Protein AF-A0A924P9S0-F1 (afdb_monomer_lite)

Secondary structure (DSSP, 8-state):
---TT---EEEE---STT--EEEEESS-TT-EEEEE-GGGT-TT------HHHHHHTT-SSGGGSEEEEEEE--SSGGG-EEEEEEEEEEETTTTEEEE-----TT--S-EE-HHHHHHHHHHHHHHHHHHHHHHTT-------GGGSPP---------

Structure (mmCIF, N/CA/C/O backbone):
data_AF-A0A924P9S0-F1
#
_entry.id   AF-A0A924P9S0-F1
#
loop_
_atom_site.group_PDB
_atom_site.id
_atom_site.type_symbol
_atom_site.label_atom_id
_atom_site.label_alt_id
_atom_site.label_comp_id
_atom_site.label_asym_id
_atom_site.label_entity_id
_atom_site.label_seq_id
_atom_site.pdbx_PDB_ins_code
_atom_site.Cartn_x
_atom_site.Cartn_y
_atom_site.Cartn_z
_atom_site.occupancy
_atom_site.B_iso_or_equiv
_atom_site.auth_seq_id
_atom_site.auth_comp_id
_atom_site.auth_asym_id
_atom_site.auth_atom_id
_atom_site.pdbx_PDB_model_num
ATOM 1 N N . MET A 1 1 ? 1.148 9.496 11.479 1.00 60.59 1 MET A N 1
ATOM 2 C CA . MET A 1 1 ? 0.278 9.360 10.291 1.00 60.59 1 MET A CA 1
ATOM 3 C C . MET A 1 1 ? 0.058 10.756 9.745 1.00 60.59 1 MET A C 1
ATOM 5 O O . MET A 1 1 ? -0.215 11.630 10.555 1.00 60.59 1 MET A O 1
ATOM 9 N N . GLY A 1 2 ? 0.286 10.978 8.447 1.00 73.31 2 GLY A N 1
ATOM 10 C CA . GLY A 1 2 ? 0.406 12.332 7.879 1.00 73.31 2 GLY A CA 1
ATOM 11 C C . GLY A 1 2 ? -0.912 13.074 7.637 1.00 73.31 2 GLY A C 1
ATOM 12 O O . GLY A 1 2 ? -0.900 14.294 7.646 1.00 73.31 2 GLY A O 1
ATOM 13 N N . PHE A 1 3 ? -2.018 12.345 7.467 1.00 85.12 3 PHE A N 1
ATOM 14 C CA . PHE A 1 3 ? -3.310 12.865 6.997 1.00 85.12 3 PHE A CA 1
ATOM 15 C C . PHE A 1 3 ? -4.479 12.427 7.905 1.00 85.12 3 PHE A C 1
ATOM 17 O O . PHE A 1 3 ? -5.392 11.751 7.434 1.00 85.12 3 PHE A O 1
ATOM 24 N N . PRO A 1 4 ? -4.434 12.687 9.227 1.00 88.50 4 PRO A N 1
ATOM 25 C CA . PRO A 1 4 ? -5.457 12.209 10.165 1.00 88.50 4 PRO A CA 1
ATOM 26 C C . PRO A 1 4 ? -6.868 12.767 9.908 1.00 88.50 4 PRO A C 1
ATOM 28 O O . PRO A 1 4 ? -7.843 12.171 10.359 1.00 88.50 4 PRO A O 1
ATOM 31 N N . GLU A 1 5 ? -6.982 13.900 9.221 1.00 92.88 5 GLU A N 1
ATOM 32 C CA . GLU A 1 5 ? -8.240 14.564 8.879 1.00 92.88 5 GLU A CA 1
ATOM 33 C C . GLU A 1 5 ? -8.984 13.906 7.709 1.00 92.88 5 GLU A C 1
ATOM 35 O O . GLU A 1 5 ? -10.197 14.071 7.593 1.00 92.88 5 GLU A O 1
ATOM 40 N N . TYR A 1 6 ? -8.280 13.140 6.871 1.00 93.50 6 TYR A N 1
ATOM 41 C CA . TYR A 1 6 ? -8.865 12.434 5.736 1.00 93.50 6 TYR A CA 1
ATOM 42 C C . TYR A 1 6 ? -9.167 10.994 6.134 1.00 93.50 6 TYR A C 1
ATOM 44 O O . TYR A 1 6 ? -8.282 10.242 6.546 1.00 93.50 6 TYR A O 1
ATOM 52 N N . THR A 1 7 ? -10.431 10.602 6.016 1.00 94.56 7 THR A N 1
ATOM 53 C CA . THR A 1 7 ? -10.928 9.310 6.518 1.00 94.56 7 THR A CA 1
ATOM 54 C C . THR A 1 7 ? -11.704 8.519 5.474 1.00 94.56 7 THR A C 1
ATOM 56 O O . THR A 1 7 ? -11.938 7.324 5.665 1.00 94.56 7 THR A O 1
ATOM 59 N N . LYS A 1 8 ? -12.077 9.148 4.353 1.00 96.50 8 LYS A N 1
ATOM 60 C CA . LYS A 1 8 ? -12.837 8.506 3.279 1.00 96.50 8 LYS A CA 1
ATOM 61 C C . LYS A 1 8 ? -11.971 8.329 2.046 1.00 96.50 8 LYS A C 1
ATOM 63 O O . LYS A 1 8 ? -11.570 9.296 1.405 1.00 96.50 8 LYS A O 1
ATOM 68 N N . PHE A 1 9 ? -11.748 7.073 1.689 1.00 97.06 9 PHE A N 1
ATOM 69 C CA . PHE A 1 9 ? -10.965 6.688 0.524 1.00 97.06 9 PHE A CA 1
ATOM 70 C C . PHE A 1 9 ? -11.691 5.613 -0.280 1.00 97.06 9 PHE A C 1
ATOM 72 O O . PHE A 1 9 ? -12.483 4.844 0.270 1.00 97.06 9 PHE A O 1
ATOM 79 N N . CYS A 1 10 ? -11.382 5.527 -1.568 1.00 96.12 10 CYS A N 1
ATOM 80 C CA . CYS A 1 10 ? -11.710 4.381 -2.405 1.00 96.12 10 CYS A CA 1
ATOM 81 C C . CYS A 1 10 ? -10.431 3.747 -2.963 1.00 96.12 10 CYS A C 1
ATOM 83 O O . CYS A 1 10 ? -9.420 4.420 -3.166 1.00 96.12 10 CYS A O 1
ATOM 85 N N . LEU A 1 11 ? -10.479 2.433 -3.186 1.00 95.56 11 LEU A N 1
ATOM 86 C CA . LEU A 1 11 ? -9.467 1.734 -3.967 1.00 95.56 11 LEU A CA 1
ATOM 87 C C . LEU A 1 11 ? -9.868 1.762 -5.438 1.00 95.56 11 LEU A C 1
ATOM 89 O O . LEU A 1 11 ? -11.000 1.412 -5.772 1.00 95.56 11 LEU A O 1
ATOM 93 N N . VAL A 1 12 ? -8.932 2.151 -6.293 1.00 95.94 12 VAL A N 1
ATOM 94 C CA . VAL A 1 12 ? -9.108 2.242 -7.740 1.00 95.94 12 VAL A CA 1
ATOM 95 C C . VAL A 1 12 ? -8.075 1.347 -8.409 1.00 95.94 12 VAL A C 1
ATOM 97 O O . VAL A 1 12 ? -6.875 1.510 -8.195 1.00 95.94 12 VAL A O 1
ATOM 100 N N . ASP A 1 13 ? -8.562 0.400 -9.203 1.00 94.62 13 ASP A N 1
ATOM 101 C CA . ASP A 1 13 ? -7.753 -0.359 -10.152 1.00 94.62 13 ASP A CA 1
ATOM 102 C C . ASP A 1 13 ? -7.761 0.405 -11.486 1.00 94.62 13 ASP A C 1
ATOM 104 O O . ASP A 1 13 ? -8.848 0.617 -12.038 1.00 94.62 13 ASP A O 1
ATOM 108 N N . PRO A 1 14 ? -6.607 0.872 -11.995 1.00 90.81 14 PRO A N 1
ATOM 109 C CA . PRO A 1 14 ? -6.548 1.547 -13.288 1.00 90.81 14 PRO A CA 1
ATOM 110 C C . PRO A 1 14 ? -6.831 0.604 -14.471 1.00 90.81 14 PRO A C 1
ATOM 112 O O . PRO A 1 14 ? -7.077 1.090 -15.575 1.00 90.81 14 PRO A O 1
ATOM 115 N N . GLY A 1 15 ? -6.820 -0.719 -14.263 1.00 89.19 15 GLY A N 1
ATOM 116 C CA . GLY A 1 15 ? -7.035 -1.712 -15.315 1.00 89.19 15 GLY A CA 1
ATOM 117 C C . GLY A 1 15 ? -5.872 -1.806 -16.305 1.00 89.19 15 GLY A C 1
ATOM 118 O O . GLY A 1 15 ? -6.078 -2.200 -17.452 1.00 89.19 15 GLY A O 1
ATOM 119 N N . ASP A 1 16 ? -4.674 -1.408 -15.877 1.00 89.62 16 ASP A N 1
ATOM 120 C CA . ASP A 1 16 ? -3.440 -1.505 -16.651 1.00 89.62 16 ASP A CA 1
ATOM 121 C C . ASP A 1 16 ? -2.544 -2.658 -16.157 1.00 89.62 16 ASP A C 1
ATOM 123 O O . ASP A 1 16 ? -2.830 -3.340 -15.173 1.00 89.62 16 ASP A O 1
ATOM 127 N N . ASP A 1 17 ? -1.427 -2.883 -16.848 1.00 85.94 17 ASP A N 1
ATOM 128 C CA . ASP A 1 17 ? -0.516 -3.996 -16.557 1.00 85.94 17 ASP A CA 1
ATOM 129 C C . ASP A 1 17 ? 0.459 -3.709 -15.391 1.00 85.94 17 ASP A C 1
ATOM 131 O O . ASP A 1 17 ? 1.427 -4.452 -15.191 1.00 85.94 17 ASP A O 1
ATOM 135 N N . THR A 1 18 ? 0.271 -2.625 -14.626 1.00 85.94 18 THR A N 1
ATOM 136 C CA . THR A 1 18 ? 1.247 -2.197 -13.604 1.00 85.94 18 THR A CA 1
ATOM 137 C C . THR A 1 18 ? 1.108 -2.921 -12.266 1.00 85.94 18 THR A C 1
ATOM 139 O O . THR A 1 18 ? 2.052 -2.900 -11.473 1.00 85.94 18 THR A O 1
ATOM 142 N N . LEU A 1 19 ? -0.041 -3.560 -12.004 1.00 92.88 19 LEU A N 1
ATOM 143 C CA . LEU A 1 19 ? -0.448 -4.100 -10.692 1.00 92.88 19 LEU A CA 1
ATOM 144 C C . LEU A 1 19 ? -0.589 -3.035 -9.585 1.00 92.88 19 LEU A C 1
ATOM 146 O O . LEU A 1 19 ? -0.840 -3.384 -8.428 1.00 92.88 19 LEU A O 1
ATOM 150 N N . ILE A 1 20 ? -0.401 -1.750 -9.906 1.00 95.56 20 ILE A N 1
ATOM 151 C CA . ILE A 1 20 ? -0.466 -0.655 -8.941 1.00 95.56 20 ILE A CA 1
ATOM 152 C C . ILE A 1 20 ? -1.923 -0.234 -8.774 1.00 95.56 20 ILE A C 1
ATOM 154 O O . ILE A 1 20 ? -2.579 0.214 -9.709 1.00 95.56 20 ILE A O 1
ATOM 158 N N . MET A 1 21 ? -2.403 -0.327 -7.539 1.00 96.38 21 MET A N 1
ATOM 159 C CA . MET A 1 21 ? -3.706 0.187 -7.129 1.00 96.38 21 MET A CA 1
ATOM 160 C C . MET A 1 21 ? -3.562 1.625 -6.634 1.00 96.38 21 MET A C 1
ATOM 162 O O . MET A 1 21 ? -2.516 2.004 -6.110 1.00 96.38 21 MET A O 1
ATOM 166 N N . TRP A 1 22 ? -4.626 2.415 -6.701 1.00 97.06 22 TRP A N 1
ATOM 167 C CA . TRP A 1 22 ? -4.654 3.762 -6.133 1.00 97.06 22 TRP A CA 1
ATOM 168 C C . TRP A 1 22 ? -5.608 3.835 -4.948 1.00 97.06 22 TRP A C 1
ATOM 170 O O . TRP A 1 22 ? -6.768 3.444 -5.049 1.00 97.06 22 TRP A O 1
ATOM 180 N N . LEU A 1 23 ? -5.132 4.360 -3.820 1.00 97.25 23 LEU A N 1
ATOM 181 C CA . LEU A 1 23 ? -5.982 4.774 -2.708 1.00 97.25 23 LEU A CA 1
ATOM 182 C C . LEU A 1 23 ? -6.308 6.258 -2.863 1.00 97.25 23 LEU A C 1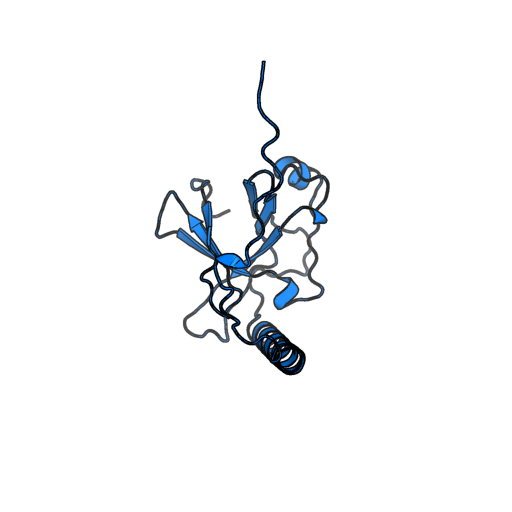
ATOM 184 O O . LEU A 1 23 ? -5.510 7.110 -2.474 1.00 97.25 23 LEU A O 1
ATOM 188 N N . GLN A 1 24 ? -7.468 6.551 -3.438 1.00 97.50 24 GLN A N 1
ATOM 189 C CA . GLN A 1 24 ? -7.923 7.904 -3.744 1.00 97.50 24 GLN A CA 1
ATOM 190 C C . GLN A 1 24 ? -8.775 8.450 -2.599 1.00 97.50 24 GLN A C 1
ATOM 192 O O . GLN A 1 24 ? -9.741 7.809 -2.181 1.00 97.50 24 GLN A O 1
ATOM 197 N N . SER A 1 25 ? -8.446 9.641 -2.098 1.00 97.38 25 SER A N 1
ATOM 198 C CA . SER A 1 25 ? -9.299 10.346 -1.140 1.00 97.38 25 SER A CA 1
ATOM 199 C C . SER A 1 25 ? -10.581 10.817 -1.820 1.00 97.38 25 SER A C 1
ATOM 201 O O . SER A 1 25 ? -10.552 11.369 -2.922 1.00 97.38 25 SER A O 1
ATOM 203 N N . LEU A 1 26 ? -11.710 10.617 -1.141 1.00 96.38 26 LEU A N 1
ATOM 204 C CA . LEU A 1 26 ? -13.021 11.135 -1.545 1.00 96.38 26 LEU A CA 1
ATOM 205 C C . LEU A 1 26 ? -13.272 12.555 -1.021 1.00 96.38 26 LEU A C 1
ATOM 207 O O . LEU A 1 26 ? -14.280 13.174 -1.353 1.00 96.38 26 LEU A O 1
ATOM 211 N N . GLU A 1 27 ? -12.379 13.049 -0.169 1.00 97.19 27 GLU A N 1
ATOM 212 C CA . GLU A 1 27 ? -12.490 14.341 0.508 1.00 97.19 27 GLU A CA 1
ATOM 213 C C . GLU A 1 27 ? -11.548 15.383 -0.107 1.00 97.19 27 GLU A C 1
ATOM 215 O O . GLU A 1 27 ? -11.838 16.576 -0.057 1.00 97.19 27 GLU A O 1
ATOM 220 N N . ASN A 1 28 ? -10.449 14.944 -0.729 1.00 96.06 28 ASN A N 1
ATOM 221 C CA . ASN A 1 28 ? -9.536 15.803 -1.476 1.00 96.06 28 ASN A CA 1
ATOM 222 C C . ASN A 1 28 ? -9.006 15.067 -2.722 1.00 96.06 28 ASN A C 1
ATOM 224 O O . ASN A 1 28 ? -8.238 14.117 -2.569 1.00 96.06 28 ASN A O 1
ATOM 228 N N . PRO A 1 29 ? -9.374 15.494 -3.944 1.00 94.56 29 PRO A N 1
ATOM 229 C CA . PRO A 1 29 ? -8.979 14.806 -5.173 1.00 94.56 29 PRO A CA 1
ATOM 230 C C . PRO A 1 29 ? -7.461 14.788 -5.405 1.00 94.56 29 PRO A C 1
ATOM 232 O O . PRO A 1 29 ? -6.967 13.850 -6.021 1.00 94.56 29 PRO A O 1
ATOM 235 N N . GLU A 1 30 ? -6.713 15.749 -4.854 1.00 95.12 30 GLU A N 1
ATOM 236 C CA . GLU A 1 30 ? -5.246 15.815 -4.967 1.00 95.12 30 GLU A CA 1
ATOM 237 C C . GLU A 1 30 ? -4.528 14.769 -4.095 1.00 95.12 30 GLU A C 1
ATOM 239 O O . GLU A 1 30 ? -3.315 14.584 -4.204 1.00 95.12 30 GLU A O 1
ATOM 244 N N . ILE A 1 31 ? -5.249 14.083 -3.200 1.00 95.19 31 ILE A N 1
ATOM 245 C CA . ILE A 1 31 ? -4.678 13.066 -2.314 1.00 95.19 31 ILE A CA 1
ATOM 246 C C . ILE A 1 31 ? -4.977 11.680 -2.874 1.00 95.19 31 ILE A C 1
ATOM 248 O O . ILE A 1 31 ? -6.075 11.144 -2.711 1.00 95.19 31 ILE A O 1
ATOM 252 N N . ALA A 1 32 ? -3.950 11.072 -3.457 1.00 95.94 32 ALA A N 1
ATOM 253 C CA . ALA A 1 32 ? -3.962 9.686 -3.891 1.00 95.94 32 ALA A CA 1
ATOM 254 C C . ALA A 1 32 ? -2.636 9.005 -3.547 1.00 95.94 32 ALA A C 1
ATOM 256 O O . ALA A 1 32 ? -1.568 9.611 -3.652 1.00 95.94 32 ALA A O 1
ATOM 257 N N . PHE A 1 33 ? -2.697 7.734 -3.155 1.00 96.94 33 PHE A N 1
ATOM 258 C CA . PHE A 1 33 ? -1.504 6.948 -2.845 1.00 96.94 33 PHE A CA 1
ATOM 259 C C . PHE A 1 33 ? -1.402 5.733 -3.766 1.00 96.94 33 PHE A C 1
ATOM 261 O O . PHE A 1 33 ? -2.328 4.919 -3.770 1.00 96.94 33 PHE A O 1
ATOM 268 N N . PRO A 1 34 ? -0.290 5.563 -4.501 1.00 97.69 34 PRO A N 1
ATOM 269 C CA . PRO A 1 34 ? -0.027 4.326 -5.219 1.00 97.69 34 PRO A CA 1
ATOM 270 C C . PRO A 1 34 ? 0.270 3.206 -4.218 1.00 97.69 34 PRO A C 1
ATOM 272 O O . PRO A 1 34 ? 1.057 3.369 -3.278 1.00 97.69 34 PRO A O 1
ATOM 275 N N . LEU A 1 35 ? -0.367 2.063 -4.426 1.00 98.12 35 LEU A N 1
ATOM 276 C CA . LEU A 1 35 ? -0.332 0.889 -3.572 1.00 98.12 35 LEU A CA 1
ATOM 277 C C . LEU A 1 35 ? 0.106 -0.333 -4.372 1.00 98.12 35 LEU A C 1
ATOM 279 O O . LEU A 1 35 ? -0.316 -0.531 -5.507 1.00 98.12 35 LEU A O 1
ATOM 283 N N . LEU A 1 36 ? 0.890 -1.199 -3.739 1.00 97.56 36 LEU A N 1
ATOM 284 C CA . LEU A 1 36 ? 1.212 -2.519 -4.278 1.00 97.56 36 LEU A CA 1
ATOM 285 C C . LEU A 1 36 ? 1.287 -3.542 -3.150 1.00 97.56 36 LEU A C 1
ATOM 287 O O . LEU A 1 36 ? 1.724 -3.218 -2.041 1.00 97.56 36 LEU A O 1
ATOM 291 N N . GLU A 1 37 ? 0.858 -4.774 -3.423 1.00 96.75 37 GLU A N 1
ATOM 292 C CA . GLU A 1 37 ? 1.000 -5.874 -2.473 1.00 96.75 37 GLU A CA 1
ATOM 293 C C . GLU A 1 37 ? 2.496 -6.175 -2.252 1.00 96.75 37 GLU A C 1
ATOM 295 O O . GLU A 1 37 ? 3.205 -6.496 -3.211 1.00 96.75 37 GLU A O 1
ATOM 300 N N . PRO A 1 38 ? 3.010 -6.130 -1.007 1.00 96.88 38 PRO A N 1
ATOM 301 C CA . PRO A 1 38 ? 4.441 -6.286 -0.755 1.00 96.88 38 PRO A CA 1
ATOM 302 C C . PRO A 1 38 ? 5.033 -7.606 -1.256 1.00 96.88 38 PRO A C 1
ATOM 304 O O . PRO A 1 38 ? 6.195 -7.656 -1.653 1.00 96.88 38 PRO A O 1
ATOM 307 N N . LYS A 1 39 ? 4.230 -8.677 -1.285 1.00 95.88 39 LYS A N 1
ATOM 308 C CA . LYS A 1 39 ? 4.660 -10.006 -1.742 1.00 95.88 39 LYS A CA 1
ATOM 309 C C . LYS A 1 39 ? 5.040 -10.058 -3.222 1.00 95.88 39 LYS A C 1
ATOM 311 O O . LYS A 1 39 ? 5.768 -10.968 -3.612 1.00 95.88 39 LYS A O 1
ATOM 316 N N . VAL A 1 40 ? 4.615 -9.077 -4.022 1.00 95.75 40 VAL A N 1
ATOM 317 C CA . VAL A 1 40 ? 4.999 -8.948 -5.438 1.00 95.75 40 VAL A CA 1
ATOM 318 C C . VAL A 1 40 ? 6.506 -8.723 -5.588 1.00 95.75 40 VAL A C 1
ATOM 320 O O . VAL A 1 40 ? 7.132 -9.326 -6.457 1.00 95.75 40 VAL A O 1
ATOM 323 N N . PHE A 1 41 ? 7.104 -7.893 -4.728 1.00 95.81 41 PHE A N 1
ATOM 324 C CA . PHE A 1 41 ? 8.532 -7.550 -4.786 1.00 95.81 41 PHE A CA 1
ATOM 325 C C . PHE A 1 41 ? 9.350 -8.114 -3.614 1.00 95.81 41 PHE A C 1
ATOM 327 O O . PHE A 1 41 ? 10.573 -8.178 -3.688 1.00 95.81 41 PHE A O 1
ATOM 334 N N . LYS A 1 42 ? 8.696 -8.564 -2.541 1.00 95.56 42 LYS A N 1
ATOM 335 C CA . LYS A 1 42 ? 9.323 -9.213 -1.389 1.00 95.56 42 LYS A CA 1
ATOM 336 C C . LYS A 1 42 ? 8.502 -10.449 -0.977 1.00 95.56 42 LYS A C 1
ATOM 338 O O . LYS A 1 42 ? 7.658 -10.348 -0.088 1.00 95.56 42 LYS A O 1
ATOM 343 N N . PRO A 1 43 ? 8.710 -11.620 -1.613 1.00 94.50 43 PRO A N 1
ATOM 344 C CA . PRO A 1 43 ? 7.860 -12.807 -1.422 1.00 94.50 43 PRO A CA 1
ATOM 345 C C . PRO A 1 43 ? 7.792 -13.343 0.016 1.00 94.50 43 PRO A C 1
ATOM 347 O O . PRO A 1 43 ? 6.795 -13.941 0.411 1.00 94.50 43 PRO A O 1
ATOM 350 N N . ASP A 1 44 ? 8.844 -13.117 0.802 1.00 94.19 44 ASP A N 1
ATOM 351 C CA . ASP A 1 44 ? 8.959 -13.479 2.218 1.00 94.19 44 ASP A CA 1
ATOM 352 C C . ASP A 1 44 ? 8.375 -12.411 3.167 1.00 94.19 44 ASP A C 1
ATOM 354 O O . ASP A 1 44 ? 8.513 -12.521 4.386 1.00 94.19 44 ASP A O 1
ATOM 358 N N . TYR A 1 45 ? 7.733 -11.362 2.639 1.00 94.69 45 TYR A N 1
ATOM 359 C CA . TYR A 1 45 ? 7.126 -10.319 3.458 1.00 94.69 45 TYR A CA 1
ATOM 360 C C . TYR A 1 45 ? 5.997 -10.874 4.331 1.00 94.69 45 TYR A C 1
ATOM 362 O O . TYR A 1 45 ? 5.076 -11.548 3.855 1.00 94.69 45 TYR A O 1
ATOM 370 N N . SER A 1 46 ? 6.043 -10.530 5.618 1.00 92.19 46 SER A N 1
ATOM 371 C CA . SER A 1 46 ? 5.026 -10.911 6.590 1.00 92.19 46 SER A CA 1
ATOM 372 C C . SER A 1 46 ? 4.639 -9.721 7.458 1.00 92.19 46 SER A C 1
ATOM 374 O O . SER A 1 46 ? 5.475 -8.911 7.846 1.00 92.19 46 SER A O 1
ATOM 376 N N . THR A 1 47 ? 3.356 -9.624 7.785 1.00 92.06 47 THR A N 1
ATOM 377 C CA . THR A 1 47 ? 2.818 -8.590 8.670 1.00 92.06 47 THR A CA 1
ATOM 378 C C . THR A 1 47 ? 2.303 -9.267 9.926 1.00 92.06 47 THR A C 1
ATOM 380 O O . THR A 1 47 ? 1.470 -10.172 9.852 1.00 92.06 47 THR A O 1
ATOM 383 N N . ARG A 1 48 ? 2.779 -8.819 11.087 1.00 91.75 48 ARG A N 1
ATOM 384 C CA . ARG A 1 48 ? 2.232 -9.211 12.386 1.00 91.75 48 ARG A CA 1
ATOM 385 C C . ARG A 1 48 ? 1.520 -8.021 12.999 1.00 91.75 48 ARG A C 1
ATOM 387 O O . ARG A 1 48 ? 2.083 -6.938 13.094 1.00 91.75 48 ARG A O 1
ATOM 394 N N . LEU A 1 49 ? 0.274 -8.245 13.395 1.00 93.00 49 LEU A N 1
ATOM 395 C CA . LEU A 1 49 ? -0.547 -7.250 14.069 1.00 93.00 49 LEU A CA 1
ATOM 396 C C . LEU A 1 49 ? -0.664 -7.595 15.542 1.00 93.00 49 LEU A C 1
ATOM 398 O O . LEU A 1 49 ? -0.833 -8.759 15.915 1.00 93.00 49 LEU A O 1
ATOM 402 N N . SER A 1 50 ? -0.619 -6.567 16.374 1.00 94.25 50 SER A N 1
ATOM 403 C CA . SER A 1 50 ? -0.991 -6.674 17.776 1.00 94.25 50 SER A CA 1
ATOM 404 C C . SER A 1 50 ? -2.487 -6.975 17.926 1.00 94.25 50 SER A C 1
ATOM 406 O O . SER A 1 50 ? -3.313 -6.676 17.060 1.00 94.25 50 SER A O 1
ATOM 408 N N . ALA A 1 51 ? -2.873 -7.497 19.091 1.00 94.81 51 ALA A N 1
ATOM 409 C CA . ALA A 1 51 ? -4.282 -7.701 19.429 1.00 94.81 51 ALA A CA 1
ATOM 410 C C . ALA A 1 51 ? -5.092 -6.387 19.476 1.00 94.81 51 ALA A C 1
ATOM 412 O O . ALA A 1 51 ? -6.317 -6.408 19.372 1.00 94.81 51 ALA A O 1
ATOM 413 N N . ALA A 1 52 ? -4.441 -5.234 19.663 1.00 95.81 52 ALA A N 1
ATOM 414 C CA . ALA A 1 52 ? -5.101 -3.933 19.574 1.00 95.81 52 ALA A CA 1
ATOM 415 C C . ALA A 1 52 ? -5.434 -3.580 18.118 1.00 95.81 52 ALA A C 1
ATOM 417 O O . ALA A 1 52 ? -6.580 -3.259 17.818 1.00 95.81 52 ALA A O 1
ATOM 418 N N . GLU A 1 53 ? -4.473 -3.736 17.206 1.00 95.94 53 GLU A N 1
ATOM 419 C CA . GLU A 1 53 ? -4.667 -3.452 15.779 1.00 95.94 53 GLU A CA 1
ATOM 420 C C . GLU A 1 53 ? -5.706 -4.370 15.138 1.00 95.94 53 GLU A C 1
ATOM 422 O O . GLU A 1 53 ? -6.552 -3.889 14.388 1.00 95.94 53 GLU A O 1
ATOM 427 N N . LEU A 1 54 ? -5.705 -5.665 15.479 1.00 96.31 54 LEU A N 1
ATOM 428 C CA . LEU A 1 54 ? -6.741 -6.598 15.023 1.00 96.31 54 LEU A CA 1
ATOM 429 C C . LEU A 1 54 ? -8.142 -6.154 15.464 1.00 96.31 54 LEU A C 1
ATOM 431 O O . LEU A 1 54 ? -9.067 -6.150 14.654 1.00 96.31 54 LEU A O 1
ATOM 435 N N . ARG A 1 55 ? -8.296 -5.721 16.724 1.00 96.81 55 ARG A N 1
ATOM 436 C CA . ARG A 1 55 ? -9.582 -5.229 17.245 1.00 96.81 55 ARG A CA 1
ATOM 437 C C . ARG A 1 55 ? -10.041 -3.956 16.544 1.00 96.81 55 ARG A C 1
ATOM 439 O O . ARG A 1 55 ? -11.207 -3.872 16.169 1.00 96.81 55 ARG A O 1
ATOM 446 N N . GLU A 1 56 ? -9.149 -2.990 16.346 1.00 95.94 56 GLU A N 1
ATOM 447 C CA . GLU A 1 56 ? -9.470 -1.741 15.641 1.00 95.94 56 GLU A CA 1
ATOM 448 C C . GLU A 1 56 ? -9.888 -1.991 14.186 1.00 95.94 56 GLU A C 1
ATOM 450 O O . GLU A 1 56 ? -10.853 -1.400 13.704 1.00 95.94 56 GLU A O 1
ATOM 455 N N . LEU A 1 57 ? -9.213 -2.924 13.510 1.00 96.81 57 LEU A N 1
ATOM 456 C CA . LEU A 1 57 ? -9.539 -3.349 12.147 1.00 96.81 57 LEU A CA 1
ATOM 457 C C . LEU A 1 57 ? -10.718 -4.332 12.074 1.00 96.81 57 LEU A C 1
ATOM 459 O O . LEU A 1 57 ? -11.123 -4.715 10.975 1.00 96.81 57 LEU A O 1
ATOM 463 N N . LYS A 1 58 ? -11.276 -4.755 13.217 1.00 97.38 58 LYS A N 1
ATOM 464 C CA . LYS A 1 58 ? -12.327 -5.783 13.321 1.00 97.38 58 LYS A CA 1
ATOM 465 C C . LYS A 1 58 ? -11.970 -7.085 12.587 1.00 97.38 58 LYS A C 1
ATOM 467 O O . LYS A 1 58 ? -12.801 -7.659 11.882 1.00 97.38 58 LYS A O 1
ATOM 472 N N . LEU A 1 59 ? -10.720 -7.514 12.714 1.00 96.00 59 LEU A N 1
ATOM 473 C CA . LEU A 1 59 ? -10.190 -8.747 12.134 1.00 96.00 59 LEU A CA 1
ATOM 474 C C . LEU A 1 59 ? -10.006 -9.795 13.232 1.00 96.00 59 LEU A C 1
ATOM 476 O O . LEU A 1 59 ? -9.513 -9.479 14.314 1.00 96.00 59 LEU A O 1
ATOM 480 N N . GLU A 1 60 ? -10.339 -11.051 12.943 1.00 93.56 60 GLU A N 1
ATOM 481 C CA . GLU A 1 60 ? -9.994 -12.163 13.841 1.00 93.56 60 GLU A CA 1
ATOM 482 C C . GLU A 1 60 ? -8.522 -12.550 13.670 1.00 93.56 60 GLU A C 1
ATOM 484 O O . GLU A 1 60 ? -7.841 -12.908 14.629 1.00 93.56 60 GLU A O 1
ATOM 489 N N . ASN A 1 61 ? -8.020 -12.468 12.435 1.00 92.75 61 ASN A N 1
ATOM 490 C CA . ASN A 1 61 ? -6.624 -12.701 12.087 1.00 92.75 61 ASN A CA 1
ATOM 491 C C . ASN A 1 61 ? -6.249 -11.973 10.782 1.00 92.75 61 ASN A C 1
ATOM 493 O O . ASN A 1 61 ? -7.111 -11.531 10.023 1.00 92.75 61 ASN A O 1
ATOM 497 N N . ILE A 1 62 ? -4.945 -11.871 10.506 1.00 89.94 62 ILE A N 1
ATOM 498 C CA . ILE A 1 62 ? -4.411 -11.139 9.345 1.00 89.94 62 ILE A CA 1
ATOM 499 C C . ILE A 1 62 ? -4.814 -11.745 7.991 1.00 89.94 62 ILE A C 1
ATOM 501 O O . ILE A 1 62 ? -4.907 -11.018 7.007 1.00 89.94 62 ILE A O 1
ATOM 505 N N . ASN A 1 63 ? -5.114 -13.046 7.913 1.00 90.25 63 ASN A N 1
ATOM 506 C CA . ASN A 1 63 ? -5.443 -13.700 6.638 1.00 90.25 63 ASN A CA 1
ATOM 507 C C . ASN A 1 63 ? -6.797 -13.247 6.068 1.00 90.25 63 ASN A C 1
ATOM 509 O O . ASN A 1 63 ? -7.093 -13.502 4.907 1.00 90.25 63 ASN A O 1
ATOM 513 N N . GLN A 1 64 ? -7.619 -12.576 6.879 1.00 89.56 64 GLN A N 1
ATOM 514 C CA . GLN A 1 64 ? -8.881 -11.962 6.463 1.00 89.56 64 GLN A CA 1
ATOM 515 C C . GLN A 1 64 ? -8.694 -10.527 5.926 1.00 89.56 64 GLN A C 1
ATOM 517 O O . GLN A 1 64 ? -9.681 -9.846 5.643 1.00 89.56 64 GLN A O 1
ATOM 522 N N . SER A 1 65 ? -7.452 -10.045 5.824 1.00 94.75 65 SER A N 1
ATOM 523 C CA . SER A 1 65 ? -7.126 -8.682 5.399 1.00 94.75 65 SER A CA 1
ATOM 524 C C . SER A 1 65 ? -6.439 -8.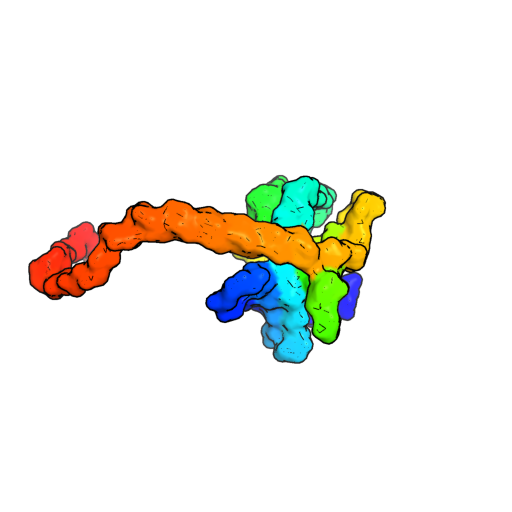636 4.038 1.00 94.75 65 SER A C 1
ATOM 526 O O . SER A 1 65 ? -5.792 -9.596 3.623 1.00 94.75 65 SER A O 1
ATOM 528 N N . ALA A 1 66 ? -6.549 -7.490 3.371 1.00 95.81 66 ALA A N 1
ATOM 529 C CA . ALA A 1 66 ? -5.649 -7.115 2.288 1.00 95.81 66 ALA A CA 1
ATOM 530 C C . ALA A 1 66 ? -4.532 -6.226 2.847 1.00 95.81 66 ALA A C 1
ATOM 532 O O . ALA A 1 66 ? -4.785 -5.368 3.698 1.00 95.81 66 ALA A O 1
ATOM 533 N N . VAL A 1 67 ? -3.303 -6.425 2.371 1.00 97.25 67 VAL A N 1
ATOM 534 C CA . VAL A 1 67 ? -2.120 -5.695 2.841 1.00 97.25 67 VAL A CA 1
ATOM 535 C C . VAL A 1 67 ? -1.4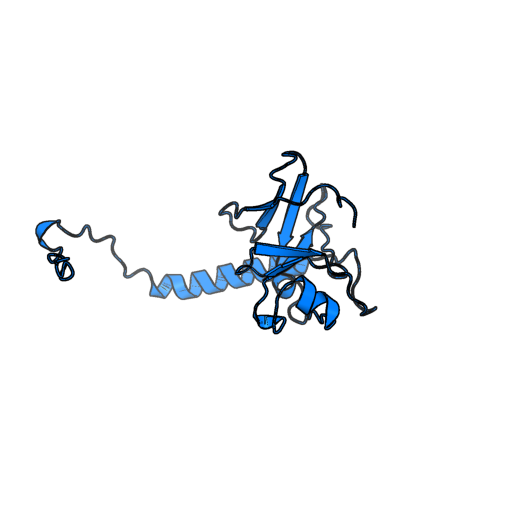20 -5.048 1.656 1.00 97.25 67 VAL A C 1
ATOM 537 O O . VAL A 1 67 ? -1.021 -5.732 0.717 1.00 97.25 67 VAL A O 1
ATOM 540 N N . PHE A 1 68 ? -1.219 -3.736 1.734 1.00 98.19 68 PHE A N 1
ATOM 541 C CA . PHE A 1 68 ? -0.520 -2.960 0.715 1.00 98.19 68 PHE A CA 1
ATOM 542 C C . PHE A 1 68 ? 0.639 -2.171 1.317 1.00 98.19 68 PHE A C 1
ATOM 544 O O . PHE A 1 68 ? 0.548 -1.658 2.432 1.00 98.19 68 PHE A O 1
ATOM 551 N N . SER A 1 69 ? 1.718 -2.010 0.559 1.00 97.88 69 SER A N 1
ATOM 552 C CA . SER A 1 69 ? 2.704 -0.957 0.807 1.00 97.88 69 SER A CA 1
ATOM 553 C C . SER A 1 69 ? 2.356 0.288 0.004 1.00 97.88 69 SER A C 1
ATOM 555 O O . SER A 1 69 ? 1.978 0.177 -1.162 1.00 97.88 69 SER A O 1
ATOM 557 N N . ILE A 1 70 ? 2.541 1.461 0.610 1.00 97.88 70 ILE A N 1
ATOM 558 C CA . ILE A 1 70 ? 2.479 2.743 -0.100 1.00 97.88 70 ILE A CA 1
ATOM 559 C C . ILE A 1 70 ? 3.791 2.947 -0.855 1.00 97.88 70 ILE A C 1
ATOM 561 O O . ILE A 1 70 ? 4.872 2.779 -0.275 1.00 97.88 70 ILE A O 1
ATOM 565 N N . LEU A 1 71 ? 3.693 3.315 -2.130 1.00 98.00 71 LEU A N 1
ATOM 566 C CA . LEU A 1 71 ? 4.843 3.546 -2.995 1.00 98.00 71 LEU A CA 1
ATOM 567 C C . LEU A 1 71 ? 5.254 5.021 -3.009 1.00 98.00 71 LEU A C 1
ATOM 569 O O . LEU A 1 71 ? 4.451 5.930 -2.820 1.00 98.00 71 LEU A O 1
ATOM 573 N N . THR A 1 72 ? 6.531 5.257 -3.276 1.00 97.75 72 THR A N 1
ATOM 574 C CA . THR A 1 72 ? 7.079 6.550 -3.678 1.00 97.75 72 THR A CA 1
ATOM 575 C C . THR A 1 72 ? 7.669 6.375 -5.067 1.00 97.75 72 THR A C 1
ATOM 577 O O . THR A 1 72 ? 8.669 5.672 -5.232 1.00 97.75 72 THR A O 1
ATOM 580 N N . ILE A 1 73 ? 7.029 6.993 -6.056 1.00 95.12 73 ILE A N 1
ATOM 581 C CA . ILE A 1 73 ? 7.417 6.936 -7.466 1.00 95.12 73 ILE A CA 1
ATOM 582 C C . ILE A 1 73 ? 8.019 8.297 -7.815 1.00 95.12 73 ILE A C 1
ATOM 584 O O . ILE A 1 73 ? 7.325 9.309 -7.770 1.00 95.12 73 ILE A O 1
ATOM 588 N N . GLY A 1 74 ? 9.327 8.325 -8.064 1.00 92.44 74 GLY A N 1
ATOM 589 C CA . GLY A 1 74 ? 10.027 9.524 -8.525 1.00 92.44 74 GLY A CA 1
ATOM 590 C C . GLY A 1 74 ? 10.042 9.625 -10.050 1.00 92.44 74 GLY A C 1
ATOM 591 O O . GLY A 1 74 ? 9.491 8.770 -10.739 1.00 92.44 74 GLY A O 1
ATOM 592 N N . GLU A 1 75 ? 10.731 10.643 -10.570 1.00 94.44 75 GLU A N 1
ATOM 593 C CA . GLU A 1 75 ? 10.958 10.808 -12.016 1.00 94.44 75 GLU A CA 1
ATOM 594 C C . GLU A 1 75 ? 11.692 9.601 -12.620 1.00 94.44 75 GLU A C 1
ATOM 596 O O . GLU A 1 75 ? 11.315 9.095 -13.675 1.00 94.44 75 GLU A O 1
ATOM 601 N N . ASP A 1 76 ? 12.715 9.100 -11.919 1.00 95.88 76 ASP A N 1
ATOM 602 C CA . ASP A 1 76 ? 13.367 7.839 -12.253 1.00 95.88 76 ASP A CA 1
ATOM 603 C C . ASP A 1 76 ? 12.625 6.672 -11.592 1.00 95.88 76 ASP A C 1
ATOM 605 O O . ASP A 1 76 ? 12.801 6.372 -10.405 1.00 95.88 76 ASP A O 1
ATOM 609 N N . ILE A 1 77 ? 11.816 5.976 -12.392 1.00 93.31 77 ILE A N 1
ATOM 610 C CA . ILE A 1 77 ? 11.058 4.800 -11.956 1.00 93.31 77 ILE A CA 1
ATOM 611 C C . ILE A 1 77 ? 11.959 3.685 -11.403 1.00 93.31 77 ILE A C 1
ATOM 613 O O . ILE A 1 77 ? 11.525 2.910 -10.549 1.00 93.31 77 ILE A O 1
ATOM 617 N N . THR A 1 78 ? 13.228 3.612 -11.820 1.00 95.75 78 THR A N 1
ATOM 618 C CA . THR A 1 78 ? 14.162 2.594 -11.316 1.00 95.75 78 THR A CA 1
ATOM 619 C C . THR A 1 78 ? 14.513 2.795 -9.842 1.00 95.75 78 THR A C 1
ATOM 621 O O . THR A 1 78 ? 14.917 1.842 -9.174 1.00 95.75 78 THR A O 1
ATOM 624 N N . GLN A 1 79 ? 14.299 4.008 -9.322 1.00 97.19 79 GLN A N 1
ATOM 625 C CA . GLN A 1 79 ? 14.513 4.385 -7.925 1.00 97.19 79 GLN A CA 1
ATOM 626 C C . GLN A 1 79 ? 13.222 4.368 -7.097 1.00 97.19 79 GLN A C 1
ATOM 628 O O . GLN A 1 79 ? 13.214 4.857 -5.964 1.00 97.19 79 GLN A O 1
ATOM 633 N N . MET A 1 80 ? 12.120 3.824 -7.628 1.00 97.12 80 MET A N 1
ATOM 634 C CA . MET A 1 80 ? 10.874 3.738 -6.871 1.00 97.12 80 MET A CA 1
ATOM 635 C C . MET A 1 80 ? 11.062 2.910 -5.594 1.00 97.12 80 MET A C 1
ATOM 637 O O . MET A 1 80 ? 11.746 1.878 -5.581 1.00 97.12 80 MET A O 1
ATOM 641 N N . THR A 1 81 ? 10.424 3.355 -4.514 1.00 98.38 81 THR A N 1
ATOM 642 C CA . THR A 1 81 ? 10.504 2.679 -3.216 1.00 98.38 81 THR A CA 1
ATOM 643 C C . THR A 1 81 ? 9.129 2.346 -2.660 1.00 98.38 81 THR A C 1
ATOM 645 O O . THR A 1 81 ? 8.155 3.035 -2.945 1.00 98.38 81 THR A O 1
ATOM 648 N N . ALA A 1 82 ? 9.058 1.304 -1.837 1.00 98.25 82 ALA A N 1
ATOM 649 C CA . ALA A 1 82 ? 7.884 0.945 -1.055 1.00 98.25 82 ALA A CA 1
ATOM 650 C C . ALA A 1 82 ? 8.143 1.163 0.439 1.00 98.25 82 ALA A C 1
ATOM 652 O O . ALA A 1 82 ? 9.219 0.832 0.952 1.00 98.25 82 ALA A O 1
ATOM 653 N N . ASN A 1 83 ? 7.136 1.660 1.158 1.00 97.62 83 ASN A N 1
ATOM 654 C CA . ASN A 1 83 ? 7.148 1.676 2.615 1.00 97.62 83 ASN A CA 1
ATOM 655 C C . ASN A 1 83 ? 6.592 0.356 3.161 1.00 97.62 83 ASN A C 1
ATOM 657 O O . ASN A 1 83 ? 5.385 0.198 3.344 1.00 97.62 83 ASN A O 1
ATOM 661 N N . ILE A 1 84 ? 7.491 -0.587 3.437 1.00 96.94 84 ILE A N 1
ATOM 662 C CA . ILE A 1 84 ? 7.149 -1.901 4.004 1.00 96.94 84 ILE A CA 1
ATOM 663 C C . ILE A 1 84 ? 7.148 -1.920 5.540 1.00 96.94 84 ILE A C 1
ATOM 665 O O . ILE A 1 84 ? 6.673 -2.884 6.139 1.00 96.94 84 ILE A O 1
ATOM 669 N N . LYS A 1 85 ? 7.643 -0.851 6.183 1.00 96.81 85 LYS A N 1
ATOM 670 C CA . LYS A 1 85 ? 7.603 -0.648 7.642 1.00 96.81 85 LYS A CA 1
ATOM 671 C C . LYS A 1 85 ? 6.231 -0.186 8.130 1.00 96.81 85 LYS A C 1
ATOM 673 O O . LYS A 1 85 ? 5.887 -0.444 9.279 1.00 96.81 85 LYS A O 1
ATOM 678 N N . ALA A 1 86 ? 5.467 0.498 7.279 1.00 96.62 86 ALA A N 1
ATOM 679 C CA . ALA A 1 86 ? 4.140 0.999 7.608 1.00 96.62 86 ALA A CA 1
ATOM 680 C C . ALA A 1 86 ? 3.084 0.616 6.551 1.00 96.62 86 ALA A C 1
ATOM 682 O O . ALA A 1 86 ? 2.599 1.509 5.843 1.00 96.62 86 ALA A O 1
ATOM 683 N N . PRO A 1 87 ? 2.747 -0.682 6.401 1.00 97.06 87 PRO A N 1
ATOM 684 C CA . PRO A 1 87 ? 1.737 -1.133 5.453 1.00 97.06 87 PRO A CA 1
ATOM 685 C C . PRO A 1 87 ? 0.349 -0.572 5.768 1.00 97.06 87 PRO A C 1
ATOM 687 O O . PRO A 1 87 ? -0.005 -0.308 6.919 1.00 97.06 87 PRO A O 1
ATOM 690 N N . LEU A 1 88 ? -0.461 -0.452 4.724 1.00 97.56 88 LEU A N 1
ATOM 691 C CA . LEU A 1 88 ? -1.895 -0.254 4.815 1.00 97.56 88 LEU A CA 1
ATOM 692 C C . LEU A 1 88 ? -2.571 -1.623 4.920 1.00 97.56 88 LEU A C 1
ATOM 694 O O . LEU A 1 88 ? -2.469 -2.442 4.007 1.00 97.56 88 LEU A O 1
ATOM 698 N N . VAL A 1 89 ? -3.261 -1.865 6.031 1.00 97.69 89 VAL A N 1
ATOM 699 C CA . VAL A 1 89 ? -4.032 -3.089 6.261 1.00 97.69 89 VAL A CA 1
ATOM 700 C C . VAL A 1 89 ? -5.513 -2.772 6.150 1.00 97.69 89 VAL A C 1
ATOM 702 O O . VAL A 1 89 ? -6.001 -1.847 6.800 1.00 97.69 89 VAL A O 1
ATOM 705 N N . LEU A 1 90 ? -6.223 -3.539 5.327 1.00 97.06 90 LEU A N 1
ATOM 706 C CA . LEU A 1 90 ? -7.634 -3.334 5.041 1.00 97.06 90 LEU A CA 1
ATOM 707 C C . LEU A 1 90 ? -8.441 -4.562 5.429 1.00 97.06 90 LEU A C 1
ATOM 709 O O . LEU A 1 90 ? -8.173 -5.678 4.985 1.00 97.06 90 LEU A O 1
ATOM 713 N N . ASN A 1 91 ? -9.509 -4.325 6.172 1.00 97.00 91 ASN A N 1
ATOM 714 C CA . ASN A 1 91 ? -10.620 -5.248 6.275 1.00 97.00 91 ASN A CA 1
ATOM 715 C C . ASN A 1 91 ? -11.651 -4.891 5.200 1.00 97.00 91 ASN A C 1
ATOM 717 O O . ASN A 1 91 ? -12.472 -3.992 5.391 1.00 97.00 91 ASN A O 1
ATOM 721 N N . LEU A 1 92 ? -11.622 -5.604 4.072 1.00 90.44 92 LEU A N 1
ATOM 722 C CA . LEU A 1 92 ? -12.515 -5.338 2.939 1.00 90.44 92 LEU A CA 1
ATOM 723 C C . LEU A 1 92 ? -13.994 -5.565 3.288 1.00 90.44 92 LEU A C 1
ATOM 725 O O . LEU A 1 92 ? -14.860 -4.852 2.791 1.00 90.44 92 LEU A O 1
ATOM 729 N N . LYS A 1 93 ? -14.292 -6.512 4.189 1.00 93.62 93 LYS A N 1
ATOM 730 C CA . LYS A 1 93 ? -15.666 -6.814 4.619 1.00 93.62 93 LYS A CA 1
ATOM 731 C C . LYS A 1 93 ? -16.264 -5.697 5.469 1.00 93.62 93 LYS A C 1
ATOM 733 O O . LYS A 1 93 ? -17.463 -5.454 5.406 1.00 93.62 93 LYS A O 1
ATOM 738 N N . GLN A 1 94 ? -15.453 -5.073 6.320 1.00 96.06 94 GLN A N 1
ATOM 739 C CA . GLN A 1 94 ? -15.892 -3.987 7.202 1.00 96.06 94 GLN A CA 1
ATOM 740 C C . GLN A 1 94 ? -15.629 -2.598 6.613 1.00 96.06 94 GLN A C 1
ATOM 742 O O . GLN A 1 94 ? -16.081 -1.619 7.197 1.00 96.06 94 GLN A O 1
ATOM 747 N N . GLN A 1 95 ? -14.915 -2.519 5.484 1.00 95.44 95 GLN A N 1
ATOM 748 C CA . GLN A 1 95 ? -14.476 -1.276 4.845 1.00 95.44 95 GLN A CA 1
ATOM 749 C C . GLN A 1 95 ? -13.671 -0.379 5.799 1.00 95.44 95 GLN A C 1
ATOM 751 O O . GLN A 1 95 ? -13.815 0.839 5.811 1.00 95.44 95 GLN A O 1
ATOM 756 N N . ILE A 1 96 ? -12.818 -1.002 6.616 1.00 96.06 96 ILE A N 1
ATOM 757 C CA . ILE A 1 96 ? -11.929 -0.311 7.555 1.00 96.06 96 ILE A CA 1
ATOM 758 C C . ILE A 1 96 ? -10.500 -0.521 7.081 1.00 96.06 96 ILE A C 1
ATOM 760 O O . ILE A 1 96 ? -10.091 -1.650 6.811 1.00 96.06 96 ILE A O 1
ATOM 764 N N . ALA A 1 97 ? -9.736 0.562 7.014 1.00 95.88 97 ALA A N 1
ATOM 765 C CA . ALA A 1 97 ? -8.319 0.533 6.708 1.00 95.88 97 ALA A CA 1
ATOM 766 C C . ALA A 1 97 ? -7.533 1.212 7.827 1.00 95.88 97 ALA A C 1
ATOM 768 O O . ALA A 1 97 ? -7.997 2.185 8.424 1.00 95.88 97 ALA A O 1
ATOM 769 N N . LYS A 1 98 ? -6.328 0.717 8.096 1.00 95.31 98 LYS A N 1
ATOM 770 C CA . LYS A 1 98 ? -5.384 1.350 9.013 1.00 95.31 98 LYS A CA 1
ATOM 771 C C . LYS A 1 98 ? -3.982 1.208 8.450 1.00 95.31 98 LYS A C 1
ATOM 773 O O . LYS A 1 98 ? -3.568 0.115 8.071 1.00 95.31 98 LYS A O 1
ATOM 778 N N . GLN A 1 99 ? -3.234 2.305 8.429 1.00 96.44 99 GLN A N 1
ATOM 779 C CA . GLN A 1 99 ? -1.794 2.220 8.245 1.00 96.44 99 GLN A CA 1
ATOM 780 C C . GLN A 1 99 ? -1.174 1.775 9.574 1.00 96.44 99 GLN A C 1
ATOM 782 O O . GLN A 1 99 ? -1.439 2.369 10.619 1.00 96.44 99 GLN A O 1
ATOM 787 N N . VAL A 1 100 ? -0.398 0.698 9.562 1.00 95.31 100 VAL A N 1
ATOM 788 C CA . VAL A 1 100 ? 0.137 0.069 10.775 1.00 95.31 100 VAL A CA 1
ATOM 789 C C . VAL A 1 100 ? 1.649 0.164 10.754 1.00 95.31 100 VAL A C 1
ATOM 791 O O . VAL A 1 100 ? 2.260 -0.328 9.821 1.00 95.31 100 VAL A O 1
ATOM 794 N N . VAL A 1 101 ? 2.265 0.766 11.774 1.00 95.06 101 VAL A N 1
ATOM 795 C CA . VAL A 1 101 ? 3.730 0.805 11.890 1.00 95.06 101 VAL A CA 1
ATOM 796 C C . VAL A 1 101 ? 4.210 -0.474 12.567 1.00 95.06 101 VAL A C 1
ATOM 798 O O . VAL A 1 101 ? 3.992 -0.673 13.762 1.00 95.06 101 VAL A O 1
ATOM 801 N N . LEU A 1 102 ? 4.882 -1.326 11.798 1.00 93.31 102 LEU A N 1
ATOM 802 C CA . LEU A 1 102 ? 5.406 -2.603 12.268 1.00 93.31 102 LEU A CA 1
ATOM 803 C C . LEU A 1 102 ? 6.530 -2.394 13.282 1.00 93.31 102 LEU A C 1
ATOM 805 O O . LEU A 1 102 ? 7.336 -1.468 13.158 1.00 93.31 102 LEU A O 1
ATOM 809 N N . GLN A 1 103 ? 6.614 -3.267 14.283 1.00 87.88 103 GLN A N 1
ATOM 810 C CA . GLN A 1 103 ? 7.631 -3.171 15.338 1.00 87.88 103 GLN A CA 1
ATOM 811 C C . GLN A 1 103 ? 8.967 -3.784 14.895 1.00 87.88 103 GLN A C 1
ATOM 813 O O . GLN A 1 103 ? 10.023 -3.406 15.392 1.00 87.88 103 GLN A O 1
ATOM 818 N N . GLU A 1 104 ? 8.945 -4.667 13.900 1.00 81.31 104 GLU A N 1
ATOM 819 C CA . GLU A 1 104 ? 10.108 -5.362 13.358 1.00 81.31 104 GLU A CA 1
ATOM 820 C C . GLU A 1 104 ? 11.147 -4.396 12.776 1.00 81.31 104 GLU A C 1
ATOM 822 O O . GLU A 1 104 ? 10.864 -3.630 11.853 1.00 81.31 104 GLU A O 1
ATOM 827 N N . ASN A 1 105 ? 12.378 -4.441 13.287 1.00 79.38 105 ASN A N 1
ATOM 828 C CA . ASN A 1 105 ? 13.449 -3.525 12.875 1.00 79.38 105 ASN A CA 1
ATOM 829 C C . ASN A 1 105 ? 14.021 -3.813 11.477 1.00 79.38 105 ASN A C 1
ATOM 831 O O . ASN A 1 105 ? 14.727 -2.974 10.931 1.00 79.38 105 ASN A O 1
ATOM 835 N N . GLU A 1 106 ? 13.717 -4.972 10.890 1.00 86.81 106 GLU A N 1
ATOM 836 C CA . GLU A 1 106 ? 14.219 -5.376 9.569 1.00 86.81 106 GLU A CA 1
ATOM 837 C C . GLU A 1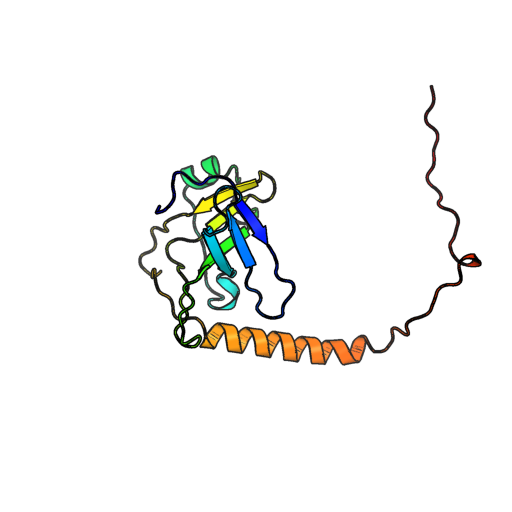 106 ? 13.549 -4.638 8.399 1.00 86.81 106 GLU A C 1
ATOM 839 O O . GLU A 1 106 ? 14.101 -4.580 7.300 1.00 86.81 106 GLU A O 1
ATOM 844 N N . TYR A 1 107 ? 12.366 -4.055 8.615 1.00 93.44 107 TYR A N 1
ATOM 845 C CA . TYR A 1 107 ? 11.638 -3.346 7.568 1.00 93.44 107 TYR A CA 1
ATOM 846 C C . TYR A 1 107 ? 11.982 -1.858 7.545 1.00 93.44 107 TYR A C 1
ATOM 848 O O . TYR A 1 107 ? 11.853 -1.139 8.535 1.00 93.44 107 TYR A O 1
ATOM 856 N N . GLY A 1 108 ? 12.397 -1.392 6.367 1.00 93.75 108 GLY A N 1
ATOM 857 C CA . GLY A 1 108 ? 12.668 0.012 6.090 1.00 93.75 108 GLY A CA 1
ATOM 858 C C . GLY A 1 108 ? 11.441 0.763 5.572 1.00 93.75 108 GLY A C 1
ATOM 859 O O . GLY A 1 108 ? 10.519 0.186 4.995 1.00 93.75 108 GLY A O 1
ATOM 860 N N . ILE A 1 109 ? 11.462 2.085 5.737 1.00 95.44 109 ILE A N 1
ATOM 861 C CA . ILE A 1 109 ? 10.469 2.997 5.141 1.00 95.44 109 ILE A CA 1
ATOM 862 C C . ILE A 1 109 ? 10.698 3.239 3.642 1.00 95.44 109 ILE A C 1
ATOM 864 O O . ILE A 1 109 ? 9.789 3.683 2.950 1.00 95.44 109 ILE A O 1
ATOM 868 N N . LYS A 1 110 ? 11.913 2.965 3.152 1.00 96.69 110 LYS A N 1
ATOM 869 C CA . LYS A 1 110 ? 12.316 3.071 1.748 1.00 96.69 110 LYS A CA 1
ATOM 870 C C . LYS A 1 110 ? 12.946 1.751 1.325 1.00 96.69 110 LYS A C 1
ATOM 872 O O . LYS A 1 110 ? 14.115 1.506 1.611 1.00 96.69 110 LYS A O 1
ATOM 877 N N . HIS A 1 111 ? 12.164 0.899 0.680 1.00 96.81 111 HIS A N 1
ATOM 878 C CA . HIS A 1 111 ? 12.640 -0.346 0.087 1.00 96.81 111 HIS A CA 1
ATOM 879 C C . HIS A 1 111 ? 12.633 -0.213 -1.436 1.00 96.81 111 HIS A C 1
ATOM 881 O O . HIS A 1 111 ? 11.562 -0.061 -2.017 1.00 96.81 111 HIS A O 1
ATOM 887 N N . LEU A 1 112 ? 13.807 -0.224 -2.076 1.00 97.44 112 LEU A N 1
ATOM 888 C CA . LEU A 1 112 ? 13.909 -0.259 -3.540 1.00 97.44 112 LEU A CA 1
ATOM 889 C C . LEU A 1 112 ? 13.300 -1.564 -4.054 1.00 97.44 112 LEU A C 1
ATOM 891 O O . LEU A 1 112 ? 13.635 -2.625 -3.540 1.00 97.44 112 LEU A O 1
ATOM 895 N N . MET A 1 113 ? 12.409 -1.472 -5.040 1.00 96.25 113 MET A N 1
ATOM 896 C CA . MET A 1 113 ? 11.586 -2.615 -5.472 1.00 96.25 113 MET A CA 1
ATOM 897 C C . MET A 1 113 ? 11.492 -2.796 -6.993 1.00 96.25 113 MET A C 1
ATOM 899 O O . MET A 1 113 ? 10.864 -3.743 -7.464 1.00 96.25 113 MET A O 1
ATOM 903 N N . PHE A 1 114 ? 12.072 -1.887 -7.786 1.00 95.81 114 PHE A N 1
ATOM 904 C CA . PHE A 1 114 ? 11.892 -1.890 -9.241 1.00 95.81 114 PHE A CA 1
ATOM 905 C C . PHE A 1 114 ? 12.389 -3.185 -9.899 1.00 95.81 114 PHE A C 1
ATOM 907 O O . PHE A 1 114 ? 11.740 -3.726 -10.796 1.00 95.81 114 PHE A O 1
ATOM 914 N N . LYS A 1 115 ? 13.542 -3.701 -9.459 1.00 95.75 115 LYS A N 1
ATOM 915 C CA . LYS A 1 115 ? 14.159 -4.901 -10.039 1.00 95.75 115 LYS A CA 1
ATOM 916 C C . LYS A 1 115 ? 13.288 -6.138 -9.808 1.00 95.75 115 LYS A C 1
ATOM 918 O O . LYS A 1 115 ? 13.083 -6.939 -10.726 1.00 95.75 115 LYS A O 1
ATOM 923 N N . GLU A 1 116 ? 12.775 -6.281 -8.597 1.00 96.19 116 GLU A N 1
ATOM 924 C CA . GLU A 1 116 ? 11.934 -7.386 -8.160 1.00 96.19 116 GLU A CA 1
ATOM 925 C C . GLU A 1 116 ? 10.563 -7.312 -8.842 1.00 96.19 116 GLU A C 1
ATOM 927 O O . GLU A 1 116 ? 10.136 -8.302 -9.438 1.00 96.19 116 GLU A O 1
ATOM 932 N N . LEU A 1 117 ? 9.941 -6.126 -8.884 1.00 94.56 117 LEU A N 1
ATOM 933 C CA . LEU A 1 117 ? 8.699 -5.886 -9.628 1.00 94.56 117 LEU A CA 1
ATOM 934 C C . LEU A 1 117 ? 8.854 -6.255 -11.109 1.00 94.56 117 LEU A C 1
ATOM 936 O O . LEU A 1 117 ? 8.056 -7.020 -11.646 1.00 94.56 117 LEU A O 1
ATOM 940 N N . LYS A 1 118 ? 9.914 -5.774 -11.772 1.00 93.62 118 LYS A N 1
ATOM 941 C CA . LYS A 1 118 ? 10.186 -6.098 -13.180 1.00 93.62 118 LYS A CA 1
ATOM 942 C C . LYS A 1 118 ? 10.307 -7.608 -13.399 1.00 93.62 118 LYS A C 1
ATOM 944 O O . LYS A 1 118 ? 9.764 -8.137 -14.366 1.00 93.62 118 LYS A O 1
ATOM 949 N N . THR A 1 119 ? 11.008 -8.302 -12.505 1.00 94.00 119 THR A N 1
ATOM 950 C CA . THR A 1 119 ? 11.163 -9.765 -12.565 1.00 94.00 119 THR A CA 1
ATOM 951 C C . THR A 1 119 ? 9.812 -10.471 -12.414 1.00 94.00 119 THR A C 1
ATOM 953 O O . THR A 1 119 ? 9.515 -11.406 -13.163 1.00 94.00 119 THR A O 1
ATOM 956 N N . HIS A 1 120 ? 8.970 -9.993 -11.496 1.00 93.25 120 HIS A N 1
ATOM 957 C CA . HIS A 1 120 ? 7.629 -10.523 -11.268 1.00 93.25 120 HIS A CA 1
ATOM 958 C C . HIS A 1 120 ? 6.729 -10.361 -12.503 1.00 93.25 120 HIS A C 1
ATOM 960 O O . HIS A 1 120 ? 6.158 -11.343 -12.979 1.00 93.25 120 HIS A O 1
ATOM 966 N N . LEU A 1 121 ? 6.680 -9.160 -13.090 1.00 91.12 121 LEU A N 1
ATOM 967 C CA . LEU A 1 121 ? 5.892 -8.876 -14.297 1.00 91.12 121 LEU A CA 1
ATOM 968 C C . LEU A 1 121 ? 6.325 -9.741 -15.491 1.00 91.12 121 LEU A C 1
ATOM 970 O O . LEU A 1 121 ? 5.486 -10.310 -16.189 1.00 91.12 121 LEU A O 1
ATOM 974 N N . VAL A 1 122 ? 7.637 -9.915 -15.696 1.00 91.56 122 VAL A N 1
ATOM 975 C CA . VAL A 1 122 ? 8.167 -10.798 -16.752 1.00 91.56 122 VAL A CA 1
ATOM 9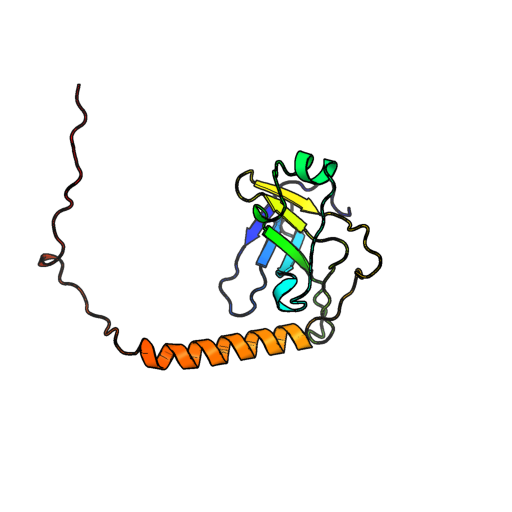76 C C . VAL A 1 122 ? 7.733 -12.252 -16.535 1.00 91.56 122 VAL A C 1
ATOM 978 O O . VAL A 1 122 ? 7.364 -12.924 -17.500 1.00 91.56 122 VAL A O 1
ATOM 981 N N . THR A 1 123 ? 7.736 -12.721 -15.285 1.00 89.81 123 THR A N 1
ATOM 982 C CA . THR A 1 123 ? 7.326 -14.088 -14.918 1.00 89.81 123 THR A CA 1
ATOM 983 C C . THR A 1 123 ? 5.833 -14.320 -15.168 1.00 89.81 123 THR A C 1
ATOM 985 O O . THR A 1 123 ? 5.444 -15.348 -15.725 1.00 89.81 123 THR A O 1
ATOM 988 N N . ILE A 1 124 ? 4.978 -13.353 -14.820 1.00 87.69 124 ILE A N 1
ATOM 989 C CA . ILE A 1 124 ? 3.543 -13.421 -15.133 1.00 87.69 124 ILE A CA 1
ATOM 990 C C . ILE A 1 124 ? 3.338 -13.480 -16.652 1.00 87.69 124 ILE A C 1
ATOM 992 O O . ILE A 1 124 ? 2.645 -14.372 -17.144 1.00 87.69 124 ILE A O 1
ATOM 996 N N . ALA A 1 125 ? 3.994 -12.599 -17.410 1.00 84.69 125 ALA A N 1
ATOM 997 C CA . ALA A 1 125 ? 3.855 -12.543 -18.865 1.00 84.69 125 ALA A CA 1
ATOM 998 C C . ALA A 1 125 ? 4.389 -13.800 -19.582 1.00 84.69 125 ALA A C 1
ATOM 1000 O O . ALA A 1 125 ? 3.927 -14.149 -20.674 1.00 84.69 125 ALA A O 1
ATOM 1001 N N . SER A 1 126 ? 5.385 -14.495 -19.018 1.00 84.19 126 SER A N 1
ATOM 1002 C CA . SER A 1 126 ? 5.824 -15.798 -19.539 1.00 84.19 126 SER A CA 1
ATOM 1003 C C . SER A 1 126 ? 4.815 -16.904 -19.235 1.00 84.19 126 SER A C 1
ATOM 1005 O O . SER A 1 126 ? 4.538 -17.728 -20.106 1.00 84.19 126 SER A O 1
ATOM 1007 N N . ASN A 1 127 ? 4.216 -16.890 -18.042 1.00 75.50 127 ASN A N 1
ATOM 1008 C CA . ASN A 1 127 ? 3.229 -17.890 -17.628 1.00 75.50 127 ASN A CA 1
ATOM 1009 C C . ASN A 1 127 ? 1.915 -17.750 -18.408 1.00 75.50 127 ASN A C 1
ATOM 1011 O O . ASN A 1 127 ? 1.355 -18.754 -18.843 1.00 75.50 127 ASN A O 1
ATOM 1015 N N . GLN A 1 128 ? 1.476 -16.517 -18.677 1.00 66.81 128 GLN A N 1
ATOM 1016 C CA . GLN A 1 128 ? 0.315 -16.243 -19.528 1.00 66.81 128 GLN A CA 1
ATOM 1017 C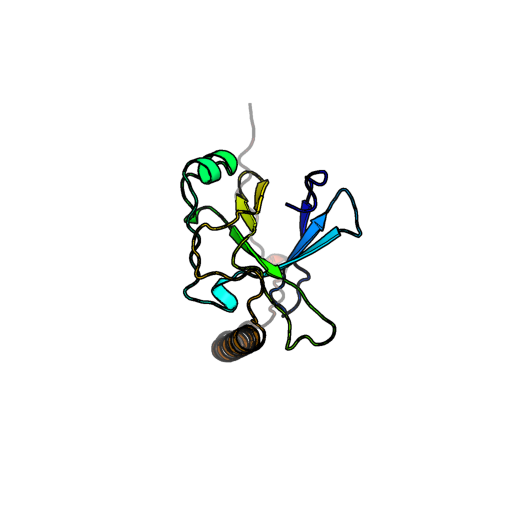 C . GLN A 1 128 ? 0.553 -16.663 -20.986 1.00 66.81 128 GLN A C 1
ATOM 1019 O O . GLN A 1 128 ? -0.351 -17.191 -21.621 1.00 66.81 128 GLN A O 1
ATOM 1024 N N . ARG A 1 129 ? 1.779 -16.537 -21.520 1.00 56.56 129 ARG A N 1
ATOM 1025 C CA . ARG A 1 129 ? 2.124 -17.098 -22.845 1.00 56.56 129 ARG A CA 1
ATOM 1026 C C . ARG A 1 129 ? 2.147 -18.631 -22.862 1.00 56.56 129 ARG A C 1
ATOM 1028 O O . ARG A 1 129 ? 1.872 -19.228 -23.901 1.00 56.56 129 ARG A O 1
ATOM 1035 N N . GLY A 1 130 ? 2.442 -19.265 -21.727 1.00 49.50 130 GLY A N 1
ATOM 1036 C CA . GLY A 1 130 ? 2.331 -20.714 -21.542 1.00 49.50 130 GLY A CA 1
ATOM 1037 C C . GLY A 1 130 ? 0.882 -21.211 -21.494 1.00 49.50 130 GLY A C 1
ATOM 1038 O O . GLY A 1 130 ? 0.594 -22.262 -22.064 1.00 49.50 130 GLY A O 1
ATOM 1039 N N . SER A 1 131 ? -0.038 -20.446 -20.889 1.00 46.50 131 SER A N 1
ATOM 1040 C CA . SER A 1 131 ? -1.474 -20.777 -20.878 1.00 46.50 131 SER A CA 1
ATOM 1041 C C . SER A 1 131 ? -2.218 -20.316 -22.137 1.00 46.50 131 SER A C 1
ATOM 1043 O O . SER A 1 131 ? -3.217 -20.930 -22.495 1.00 46.50 131 SER A O 1
ATOM 1045 N N . ALA A 1 132 ? -1.719 -19.311 -22.865 1.00 43.91 132 ALA A N 1
ATOM 1046 C CA . ALA A 1 132 ? -2.309 -18.851 -24.126 1.00 43.91 132 ALA A CA 1
ATOM 1047 C C . ALA A 1 132 ? -2.268 -19.920 -25.234 1.00 43.91 132 ALA A C 1
ATOM 1049 O O . ALA A 1 132 ? -3.151 -19.947 -26.083 1.00 43.91 132 ALA A O 1
ATOM 1050 N N . LYS A 1 133 ? -1.322 -20.874 -25.186 1.00 40.81 133 LYS A N 1
ATOM 1051 C CA . LYS A 1 133 ? -1.351 -22.059 -26.069 1.00 40.81 133 LYS A CA 1
ATOM 1052 C C . LYS A 1 133 ? -2.434 -23.086 -25.709 1.00 40.81 133 LYS A C 1
ATOM 1054 O O . LYS A 1 133 ? -2.672 -23.992 -26.502 1.00 40.81 133 LYS A O 1
ATOM 1059 N N . ALA A 1 134 ? -3.075 -22.970 -24.545 1.00 42.06 134 ALA A N 1
ATOM 1060 C CA . ALA A 1 134 ? -4.191 -23.824 -24.136 1.00 42.06 134 ALA A CA 1
ATOM 1061 C C . ALA A 1 134 ? -5.566 -23.143 -24.284 1.00 42.06 134 ALA A C 1
ATOM 1063 O O . ALA A 1 134 ? -6.574 -23.842 -24.240 1.00 42.06 134 ALA A O 1
ATOM 1064 N N . ASP A 1 135 ? -5.616 -21.823 -24.510 1.00 37.88 135 ASP A N 1
ATOM 1065 C CA . ASP A 1 135 ? -6.867 -21.046 -24.596 1.00 37.88 135 ASP A CA 1
ATOM 1066 C C . ASP A 1 135 ? -7.162 -20.479 -26.005 1.00 37.88 135 ASP A C 1
ATOM 1068 O O . ASP A 1 135 ? -8.200 -19.865 -26.239 1.00 37.88 135 ASP A O 1
ATOM 1072 N N . GLU A 1 136 ? -6.315 -20.770 -27.002 1.00 36.84 136 GLU A N 1
ATOM 1073 C CA . GLU A 1 136 ? -6.588 -20.498 -28.431 1.00 36.84 136 GLU A CA 1
ATOM 1074 C C . GLU A 1 136 ? -7.666 -21.417 -29.052 1.00 36.84 136 GLU A C 1
ATOM 1076 O O . GLU A 1 136 ? -7.944 -21.354 -30.249 1.00 36.84 136 GLU A O 1
ATOM 1081 N N . ALA A 1 137 ? -8.345 -22.232 -28.239 1.00 40.00 137 ALA A N 1
ATOM 1082 C CA . ALA A 1 137 ? -9.525 -23.002 -28.626 1.00 40.00 137 ALA A CA 1
ATOM 1083 C C . ALA A 1 137 ? -10.811 -22.473 -27.967 1.00 40.00 137 ALA A C 1
ATOM 1085 O O . ALA A 1 137 ? -11.674 -23.249 -27.561 1.00 40.00 137 ALA A O 1
ATOM 1086 N N . ARG A 1 138 ? -10.995 -21.152 -27.890 1.00 35.19 138 ARG A N 1
ATOM 1087 C CA . ARG A 1 138 ? -12.332 -20.573 -27.713 1.00 35.19 138 ARG A CA 1
ATOM 1088 C C . ARG A 1 138 ? -12.613 -19.568 -28.816 1.00 35.19 138 ARG A C 1
ATOM 1090 O O . ARG A 1 138 ? -12.475 -18.361 -28.666 1.00 35.19 138 ARG A O 1
ATOM 1097 N N . VAL A 1 139 ? -13.028 -20.124 -29.951 1.00 37.81 139 VAL A N 1
ATOM 1098 C CA . VAL A 1 139 ? -13.719 -19.399 -31.015 1.00 37.81 139 VAL A CA 1
ATOM 1099 C C . VAL A 1 139 ? -14.805 -18.540 -30.368 1.00 37.81 139 VAL A C 1
ATOM 1101 O O . VAL A 1 139 ? -15.618 -19.042 -29.587 1.00 37.81 139 VAL A O 1
ATOM 1104 N N . VAL A 1 140 ? -14.819 -17.249 -30.696 1.00 40.12 140 VAL A N 1
ATOM 1105 C CA . VAL A 1 140 ? -15.958 -16.365 -30.444 1.00 40.12 140 VAL A CA 1
ATOM 1106 C C . VAL A 1 140 ? -17.137 -16.924 -31.241 1.00 40.12 140 VAL A C 1
ATOM 1108 O O . VAL A 1 140 ? -17.330 -16.601 -32.408 1.00 40.12 140 VAL A O 1
ATOM 1111 N N . ALA A 1 141 ? -17.888 -17.837 -30.634 1.00 39.19 141 ALA A N 1
ATOM 1112 C CA . ALA A 1 141 ? -19.150 -18.308 -31.166 1.00 39.19 141 ALA A CA 1
ATOM 1113 C C . ALA A 1 141 ? -20.237 -17.364 -30.651 1.00 39.19 141 ALA A C 1
ATOM 1115 O O . ALA A 1 141 ? -20.580 -17.362 -29.467 1.00 39.19 141 ALA A O 1
ATOM 1116 N N . THR A 1 142 ? -20.769 -16.537 -31.544 1.00 39.78 142 THR A N 1
ATOM 1117 C CA . THR A 1 142 ? -22.057 -15.874 -31.354 1.00 39.78 142 THR A CA 1
ATOM 1118 C C . THR A 1 142 ? -23.111 -16.944 -31.077 1.00 39.78 142 THR A C 1
ATOM 1120 O O . THR A 1 142 ? -23.386 -17.790 -31.923 1.00 39.78 142 THR A O 1
ATOM 1123 N N . ILE A 1 143 ? -23.688 -16.934 -29.876 1.00 49.41 143 ILE A N 1
ATOM 1124 C CA . ILE A 1 143 ? -24.791 -17.828 -29.515 1.00 49.41 143 ILE A CA 1
ATOM 1125 C C . ILE A 1 143 ? -26.075 -17.245 -30.131 1.00 49.41 143 ILE A C 1
ATOM 1127 O O . ILE A 1 143 ? -26.442 -16.118 -29.785 1.00 49.41 143 ILE A O 1
ATOM 1131 N N . PRO A 1 144 ? -26.780 -17.953 -31.035 1.00 53.06 144 PRO A N 1
ATOM 1132 C CA . PRO A 1 144 ? -28.078 -17.505 -31.529 1.00 53.06 144 PRO A CA 1
ATOM 1133 C C . PRO A 1 144 ? -29.067 -17.406 -30.367 1.00 53.06 144 PRO A C 1
ATOM 1135 O O . PRO A 1 144 ? -29.167 -18.335 -29.565 1.00 53.06 144 PRO A O 1
ATOM 1138 N N . ILE A 1 145 ? -29.846 -16.324 -30.296 1.00 51.09 145 ILE A N 1
ATOM 1139 C CA . ILE A 1 145 ? -30.811 -16.075 -29.205 1.00 51.09 145 ILE A CA 1
ATOM 1140 C C . ILE A 1 145 ? -31.775 -17.262 -28.996 1.00 51.09 145 ILE A C 1
ATOM 1142 O O . ILE A 1 145 ? -32.178 -17.529 -27.868 1.00 51.09 145 ILE A O 1
ATOM 1146 N N . GLN A 1 146 ? -32.085 -18.038 -30.044 1.00 54.72 146 GLN A N 1
ATOM 1147 C CA . GLN A 1 146 ? -32.963 -19.215 -29.944 1.00 54.72 146 GLN A CA 1
ATOM 1148 C C . GLN A 1 146 ? -32.352 -20.406 -29.180 1.00 54.72 146 GLN A C 1
ATOM 1150 O O . GLN A 1 146 ? -33.066 -21.354 -28.870 1.00 54.72 146 GLN A O 1
ATOM 1155 N N . SER A 1 147 ? -31.049 -20.378 -28.889 1.00 48.53 147 SER A N 1
ATOM 1156 C CA . SER A 1 147 ? -30.337 -21.435 -28.153 1.00 48.53 147 SER A CA 1
ATOM 1157 C C . SER A 1 147 ? -30.119 -21.115 -26.669 1.00 48.53 147 SER A C 1
ATOM 1159 O O . SER A 1 147 ? -29.506 -21.902 -25.950 1.00 48.53 147 SER A O 1
ATOM 1161 N N . ILE A 1 148 ? -30.656 -19.989 -26.188 1.00 57.16 148 ILE A N 1
ATOM 1162 C CA . ILE A 1 148 ? -30.658 -19.636 -24.766 1.00 57.16 148 ILE A CA 1
ATOM 1163 C C . ILE A 1 148 ? -31.865 -20.326 -24.102 1.00 57.16 148 ILE A C 1
ATOM 1165 O O . ILE A 1 148 ? -33.003 -20.028 -24.473 1.00 57.16 148 ILE A O 1
ATOM 1169 N N . PRO A 1 149 ? -31.671 -21.243 -23.135 1.00 47.72 149 PRO A N 1
ATOM 1170 C CA . PRO A 1 149 ? -32.789 -21.890 -22.458 1.00 47.72 149 PRO A CA 1
ATOM 1171 C C . PRO A 1 149 ? -33.555 -20.879 -21.583 1.00 47.72 149 PRO A C 1
ATOM 1173 O O . PRO A 1 149 ? -32.931 -20.022 -20.951 1.00 47.72 149 PRO A O 1
ATOM 1176 N N . PRO A 1 150 ? -34.898 -20.961 -21.502 1.00 52.75 150 PRO A N 1
ATOM 1177 C CA . PRO A 1 150 ? -35.670 -20.091 -20.623 1.00 52.75 150 PRO A CA 1
ATOM 1178 C C . PRO A 1 150 ? -35.305 -20.346 -19.153 1.00 52.75 150 PRO A C 1
ATOM 1180 O O . PRO A 1 150 ? -35.192 -21.488 -18.708 1.00 52.75 150 PRO A O 1
ATOM 1183 N N . SER A 1 151 ? -35.109 -19.258 -18.403 1.00 52.81 151 SER A N 1
ATOM 1184 C CA . SER A 1 151 ? -34.671 -19.290 -17.006 1.00 52.81 151 SER A CA 1
ATOM 1185 C C . SER A 1 151 ? -35.682 -20.018 -16.113 1.00 52.81 151 SER A C 1
ATOM 1187 O O . SER A 1 151 ? -36.794 -19.542 -15.883 1.00 52.81 151 SER A O 1
ATOM 1189 N N . LEU A 1 152 ? -35.285 -21.171 -15.572 1.00 48.41 152 LEU A N 1
ATOM 1190 C CA . LEU A 1 152 ? -36.025 -21.898 -14.543 1.00 48.41 152 LEU A CA 1
ATOM 1191 C C . LEU A 1 152 ? -35.651 -21.368 -13.156 1.00 48.41 152 LEU A C 1
ATOM 1193 O O . LEU A 1 152 ? -35.005 -22.079 -12.401 1.00 48.41 152 LEU A O 1
ATOM 1197 N N . THR A 1 153 ? -36.035 -20.139 -12.801 1.00 43.41 153 THR A N 1
ATOM 1198 C CA . THR A 1 153 ? -36.312 -19.739 -11.402 1.00 43.41 153 THR A CA 1
ATOM 1199 C C . THR A 1 153 ? -37.116 -18.435 -11.393 1.00 43.41 153 THR A C 1
ATOM 1201 O O . THR A 1 153 ? -36.597 -17.353 -11.147 1.00 43.41 153 THR A O 1
ATOM 1204 N N . VAL A 1 154 ? -38.424 -18.547 -11.617 1.00 43.12 154 VAL A N 1
ATOM 1205 C CA . VAL A 1 154 ? -39.405 -17.705 -10.924 1.00 43.12 154 VAL A CA 1
ATOM 1206 C C . VAL A 1 154 ? -40.350 -18.672 -10.224 1.00 43.12 154 VAL A C 1
ATOM 1208 O O . VAL A 1 154 ? -41.352 -19.101 -10.787 1.00 43.12 154 VAL A O 1
ATOM 1211 N N . LYS A 1 155 ? -40.011 -19.074 -8.994 1.00 41.34 155 LYS A N 1
ATOM 1212 C CA . LYS A 1 155 ? -41.043 -19.521 -8.056 1.00 41.34 155 LYS A CA 1
ATOM 1213 C C . LYS A 1 155 ? -41.589 -18.270 -7.382 1.00 41.34 155 LYS A C 1
ATOM 1215 O O . LYS A 1 155 ? -40.964 -17.710 -6.491 1.00 41.34 155 LYS A O 1
ATOM 1220 N N . SER A 1 156 ? -42.702 -17.817 -7.950 1.00 41.88 156 SER A N 1
ATOM 1221 C CA . SER A 1 156 ? -43.835 -17.156 -7.304 1.00 41.88 156 SER A CA 1
ATOM 1222 C C . SER A 1 156 ? -43.645 -16.760 -5.834 1.00 41.88 156 SER A C 1
ATOM 1224 O O . SER A 1 156 ? -43.626 -17.609 -4.943 1.00 41.88 156 SER A O 1
ATOM 1226 N N . LEU A 1 157 ? -43.657 -15.450 -5.592 1.00 42.34 157 LEU A N 1
ATOM 1227 C CA . LEU A 1 157 ? -44.344 -14.902 -4.427 1.00 42.34 157 LEU A CA 1
ATOM 1228 C C . LEU A 1 157 ? -45.824 -15.292 -4.516 1.00 42.34 157 LEU A C 1
ATOM 1230 O O . LEU A 1 157 ? -46.419 -15.075 -5.572 1.00 42.34 157 LEU A O 1
ATOM 1234 N N . GLN A 1 158 ? -46.380 -15.842 -3.433 1.00 39.09 158 GLN A N 1
ATOM 1235 C CA . GLN A 1 158 ? -47.648 -15.439 -2.793 1.00 39.09 158 GLN A CA 1
ATOM 1236 C C . GLN A 1 158 ? -48.265 -16.584 -1.966 1.00 39.09 158 GLN A C 1
ATOM 1238 O O . GLN A 1 158 ? -48.032 -17.752 -2.289 1.00 39.09 158 GLN A O 1
ATOM 1243 N N . PRO A 1 159 ? -49.156 -16.275 -1.006 1.00 50.88 159 PRO A N 1
ATOM 1244 C CA . PRO A 1 159 ? -49.426 -14.988 -0.351 1.00 50.88 159 PRO A CA 1
ATOM 1245 C C . PRO A 1 159 ? -48.864 -14.900 1.078 1.00 50.88 159 PRO A C 1
ATOM 1247 O O . PRO A 1 159 ? -48.695 -15.952 1.733 1.00 50.88 159 PRO A O 1
#

Foldseek 3Di:
DPCPPFFDWDWADPPDLQQWIWTATPVDRVDIWTKHQVCQQVVPQDDDDDPVRCVQQVHPDQVQKGKIWTKDADPPNQQIFTQSQFIWIHNPVVRDIDGHGGPDPVGDGGHRRSVSNVVSSVVVVVVVVVCVVVVPPDDPDDDPPVPDDPDPDDPDDDD

Radius of gyration: 21.4 Å; chains: 1; bounding box: 64×40×51 Å

Sequence (159 aa):
MGFPEYTKFCLVDPGDDTLIMWLQSLENPEIAFPLLEPKVFKPDYSTRLSAAELRELKLENINQSAVFSILTIGEDITQMTANIKAPLVLNLKQQIAKQVVLQENEYGIKHLMFKELKTHLVTIASNQRGSAKADEARVVATIPIQSIPPSLTVKSLQP

pLDDT: mean 84.16, std 20.0, range [35.19, 98.38]